Protein AF-A0A5C6DFF7-F1 (afdb_monomer_lite)

Secondary structure (DSSP, 8-state):
----S----------S----HHHHHHHGGG-EEEEEETT-TTS-EEEEEEE-TTS-EEEEEEE--TT-----EEEEEEPPPTTTB-TTSSSB--

pLDDT: mean 84.58, std 20.23, range [34.5, 98.25]

Sequence (94 aa):
MFFGSLQVLSLFQSCEWYILLKDVMASVENGKVVEYYPEYPKGPCVLVLQKNREGNPIHVVWGIPKNAFSPAVLVTAYKPDPLIWSDDFMERRK

Radius of gyration: 13.76 Å; chains: 1; bounding box: 29×32×38 Å

Structure (mmCIF, N/CA/C/O backbone):
data_AF-A0A5C6DFF7-F1
#
_entry.id   AF-A0A5C6DFF7-F1
#
loop_
_atom_site.group_PDB
_atom_site.id
_atom_site.type_symbol
_atom_site.label_atom_id
_atom_site.label_alt_id
_atom_site.label_comp_id
_atom_site.label_asym_id
_atom_site.label_entity_id
_atom_site.label_seq_id
_atom_site.pdbx_PDB_ins_code
_atom_site.Cartn_x
_atom_site.Cartn_y
_atom_site.Cartn_z
_atom_site.occupancy
_atom_site.B_iso_or_equiv
_atom_site.auth_seq_id
_atom_site.auth_comp_id
_atom_site.auth_asym_id
_atom_site.auth_atom_id
_atom_site.pdbx_PDB_model_num
ATOM 1 N N . MET A 1 1 ? 9.296 14.145 0.803 1.00 40.66 1 MET A N 1
ATOM 2 C CA . MET A 1 1 ? 10.327 13.426 0.024 1.00 40.66 1 MET A CA 1
ATOM 3 C C . MET A 1 1 ? 11.289 12.745 0.990 1.00 40.66 1 MET A C 1
ATOM 5 O O . MET A 1 1 ? 12.32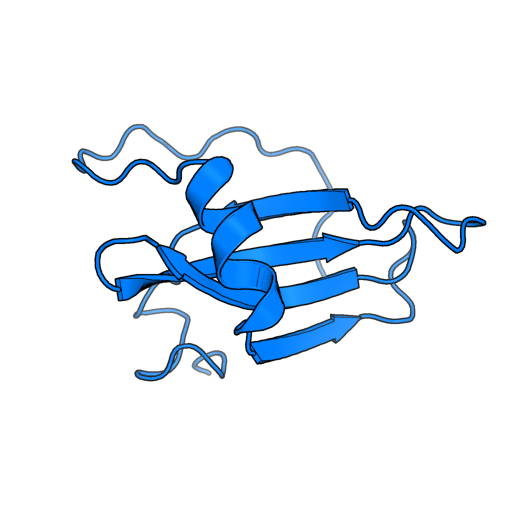1 13.312 1.284 1.00 40.66 1 MET A O 1
ATOM 9 N N . PHE A 1 2 ? 10.945 11.579 1.541 1.00 36.31 2 PHE A N 1
ATOM 10 C CA . PHE A 1 2 ? 11.876 10.785 2.351 1.00 36.31 2 PHE A CA 1
ATOM 11 C C . PHE A 1 2 ? 11.434 9.327 2.334 1.00 36.31 2 PHE A C 1
ATOM 13 O O . PHE A 1 2 ? 10.420 9.001 2.925 1.00 36.31 2 PHE A O 1
ATOM 20 N N . PHE A 1 3 ? 12.208 8.480 1.662 1.00 41.88 3 PHE A N 1
ATOM 21 C CA . PHE A 1 3 ? 12.570 7.160 2.185 1.00 41.88 3 PHE A CA 1
ATOM 22 C C . PHE A 1 3 ? 14.001 6.883 1.721 1.00 41.88 3 PHE A C 1
ATOM 24 O O . PHE A 1 3 ? 14.271 6.097 0.812 1.00 41.88 3 PHE A O 1
ATOM 31 N N . GLY A 1 4 ? 14.915 7.659 2.306 1.00 34.53 4 GLY A N 1
ATOM 32 C CA . GLY A 1 4 ? 16.312 7.286 2.458 1.00 34.53 4 GLY A CA 1
ATOM 33 C C . GLY A 1 4 ? 16.462 6.489 3.753 1.00 34.53 4 GLY A C 1
ATOM 34 O O . GLY A 1 4 ? 15.737 6.730 4.712 1.00 34.53 4 GLY A O 1
ATOM 35 N N . SER A 1 5 ? 17.410 5.557 3.743 1.00 35.84 5 SER A N 1
ATOM 36 C CA . SER A 1 5 ? 17.824 4.666 4.832 1.00 35.84 5 SER A CA 1
ATOM 37 C C . SER A 1 5 ? 16.818 3.616 5.318 1.00 35.84 5 SER A C 1
ATOM 39 O O . SER A 1 5 ? 15.702 3.897 5.738 1.00 35.84 5 SER A O 1
ATOM 41 N N . LEU A 1 6 ? 17.292 2.370 5.265 1.00 44.31 6 LEU A N 1
ATOM 42 C CA . LEU A 1 6 ? 16.949 1.283 6.173 1.00 44.31 6 LEU A CA 1
ATOM 43 C C . LEU A 1 6 ? 16.602 1.830 7.568 1.00 44.31 6 LEU A C 1
ATOM 45 O O . LEU A 1 6 ? 17.477 2.327 8.272 1.00 44.31 6 LEU A O 1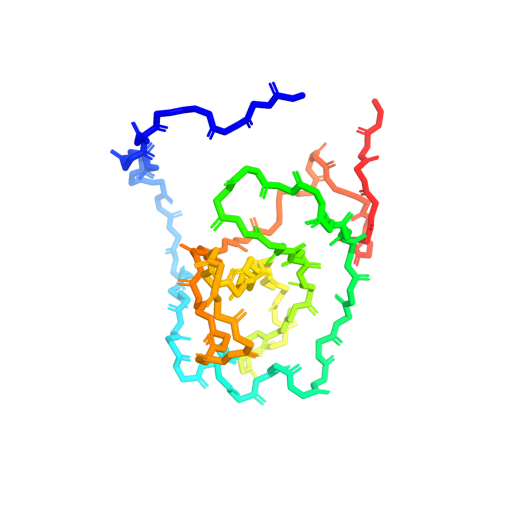
ATOM 49 N N . GLN A 1 7 ? 15.354 1.666 7.986 1.00 35.69 7 GLN A N 1
ATOM 50 C CA . GLN A 1 7 ? 15.012 1.632 9.400 1.00 35.69 7 GLN A CA 1
ATOM 51 C C . GLN A 1 7 ? 14.120 0.410 9.607 1.00 35.69 7 GLN A C 1
ATOM 53 O O . GLN A 1 7 ? 12.905 0.488 9.756 1.00 35.69 7 GLN A O 1
ATOM 58 N N . VAL A 1 8 ? 14.756 -0.765 9.557 1.00 41.19 8 VAL A N 1
ATOM 59 C CA . VAL A 1 8 ? 14.254 -1.921 10.300 1.00 41.19 8 VAL A CA 1
ATOM 60 C C . VAL A 1 8 ? 14.396 -1.521 11.755 1.00 41.19 8 VAL A C 1
ATOM 62 O O . VAL A 1 8 ? 15.494 -1.594 12.281 1.00 41.19 8 VAL A O 1
ATOM 65 N N . LEU A 1 9 ? 13.333 -0.978 12.337 1.00 39.81 9 LEU A N 1
ATOM 66 C CA . LEU A 1 9 ? 13.094 -0.836 13.772 1.00 39.81 9 LEU A CA 1
ATOM 67 C C . LEU A 1 9 ? 11.680 -0.248 13.910 1.00 39.81 9 LEU A C 1
ATOM 69 O O . LEU A 1 9 ? 11.514 0.949 14.127 1.00 39.81 9 LEU A O 1
ATOM 73 N N . SER A 1 10 ? 10.645 -1.080 13.764 1.00 40.00 10 SER A N 1
ATOM 74 C CA . SER A 1 10 ? 9.395 -0.806 14.476 1.00 40.00 10 SER A CA 1
ATOM 75 C C . SER A 1 10 ? 9.439 -1.613 15.761 1.00 40.00 10 SER A C 1
ATOM 77 O O . SER A 1 10 ? 9.477 -2.845 15.740 1.00 40.00 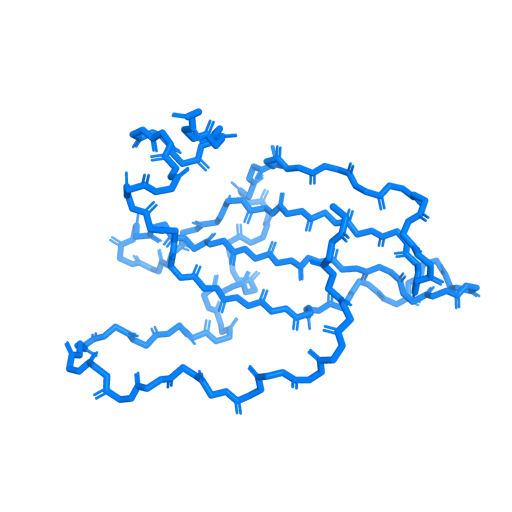10 SER A O 1
ATOM 79 N N . LEU A 1 11 ? 9.514 -0.877 16.864 1.00 34.50 11 LEU A N 1
ATOM 80 C CA . LEU A 1 11 ? 9.484 -1.378 18.220 1.00 34.50 11 LEU A CA 1
ATOM 81 C C . LEU A 1 11 ? 8.344 -2.375 18.427 1.00 34.50 11 LEU A C 1
ATOM 83 O O . LEU A 1 11 ? 7.240 -2.231 17.906 1.00 34.50 11 LEU A O 1
ATOM 87 N N . PHE A 1 12 ? 8.663 -3.372 19.241 1.00 43.50 12 PHE A N 1
ATOM 88 C CA . PHE A 1 12 ? 7.775 -4.360 19.820 1.00 43.50 12 PHE A CA 1
ATOM 89 C C . PHE A 1 12 ? 6.723 -3.649 20.690 1.00 43.50 12 PHE A C 1
ATOM 91 O O . PHE A 1 12 ? 6.869 -3.544 21.904 1.00 43.50 12 PHE A O 1
ATOM 98 N N . GLN A 1 13 ? 5.685 -3.095 20.068 1.00 42.44 13 GLN A N 1
ATOM 99 C CA . GLN A 1 13 ? 4.521 -2.556 20.760 1.00 42.44 13 GLN A CA 1
ATOM 100 C C . GLN A 1 13 ? 3.385 -3.561 20.581 1.00 42.44 13 GLN A C 1
ATOM 102 O O . GLN A 1 13 ? 2.716 -3.602 19.553 1.00 42.44 13 GLN A O 1
ATOM 107 N N . SER A 1 14 ? 3.289 -4.447 21.576 1.00 53.09 14 SER A N 1
ATOM 108 C CA . SER A 1 14 ? 2.150 -5.305 21.925 1.00 53.09 14 SER A CA 1
ATOM 109 C C . SER A 1 14 ? 0.934 -5.199 20.991 1.00 53.09 14 SER A C 1
ATOM 111 O O . SER A 1 14 ? 0.125 -4.281 21.127 1.00 53.09 14 SER A O 1
ATOM 113 N N . CYS A 1 15 ? 0.774 -6.148 20.068 1.00 45.91 15 CYS A N 1
ATOM 114 C CA . CYS A 1 15 ? -0.469 -6.320 19.320 1.00 45.91 15 CYS A CA 1
ATOM 115 C C . CYS A 1 15 ? -0.519 -7.717 18.701 1.00 45.91 15 CYS A C 1
ATOM 117 O O . CYS A 1 15 ? 0.412 -8.121 18.010 1.00 45.91 15 CYS A O 1
ATOM 119 N N . GLU A 1 16 ? -1.626 -8.428 18.889 1.00 53.78 16 GLU A N 1
ATOM 120 C CA . GLU A 1 16 ? -1.959 -9.700 18.231 1.00 53.78 16 GLU A CA 1
ATOM 121 C C . GLU A 1 16 ? -2.218 -9.547 16.712 1.00 53.78 16 GLU A C 1
ATOM 123 O O . GLU A 1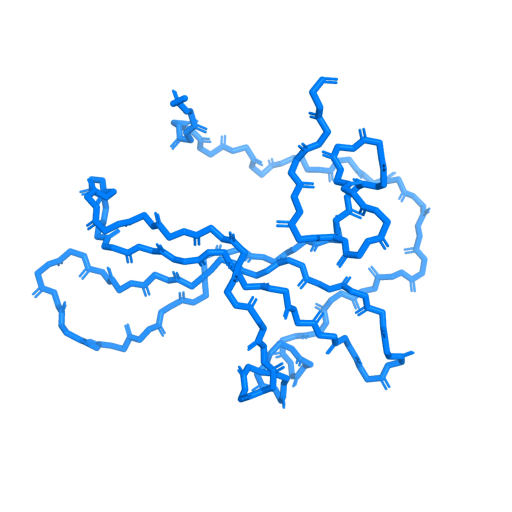 16 ? -3.091 -10.193 16.149 1.00 53.78 16 GLU A O 1
ATOM 128 N N . TRP A 1 17 ? -1.495 -8.662 16.021 1.00 60.69 17 TRP A N 1
ATOM 129 C CA . TRP A 1 17 ? -1.759 -8.300 14.628 1.00 60.69 17 TRP A CA 1
ATOM 130 C C . TRP A 1 17 ? -0.556 -8.623 13.755 1.00 60.69 17 TRP A C 1
ATOM 132 O O . TRP A 1 17 ? 0.327 -7.796 13.532 1.00 60.69 17 TRP A O 1
ATOM 142 N N . TYR A 1 18 ? -0.527 -9.855 13.255 1.00 82.06 18 TYR A N 1
ATOM 143 C CA . TYR A 1 18 ? 0.461 -10.302 12.281 1.00 82.06 18 TYR A CA 1
ATOM 144 C C . TYR A 1 18 ? -0.063 -10.085 10.853 1.00 82.06 18 TYR A C 1
ATOM 146 O O . TYR A 1 18 ? -1.167 -10.506 10.508 1.00 82.06 18 TYR A O 1
ATOM 154 N N . ILE A 1 19 ? 0.742 -9.444 10.002 1.00 89.81 19 ILE A N 1
ATOM 155 C CA . ILE A 1 19 ? 0.465 -9.343 8.565 1.00 89.81 19 ILE A CA 1
ATOM 156 C C . ILE A 1 19 ? 1.020 -10.600 7.891 1.00 89.81 19 ILE A C 1
ATOM 158 O O . ILE A 1 19 ? 2.232 -10.766 7.756 1.00 89.81 19 ILE A O 1
ATOM 162 N N . LEU A 1 20 ? 0.126 -11.492 7.457 1.00 92.06 20 LEU A N 1
ATOM 163 C CA . LEU A 1 20 ? 0.504 -12.705 6.735 1.00 92.06 20 LEU A CA 1
ATOM 164 C C . LEU A 1 20 ? 0.781 -12.375 5.264 1.00 92.06 20 LEU A C 1
ATOM 166 O O . LEU A 1 20 ? -0.058 -11.776 4.592 1.00 92.06 20 LEU A O 1
ATOM 170 N N . LEU A 1 21 ? 1.884 -12.888 4.710 1.00 91.88 21 LEU A N 1
ATOM 171 C CA . LEU A 1 21 ? 2.160 -12.777 3.269 1.00 91.88 21 LEU A CA 1
ATOM 172 C C . LEU A 1 21 ? 0.994 -13.315 2.422 1.00 91.88 21 LEU A C 1
ATOM 174 O O . LEU A 1 21 ? 0.613 -12.706 1.430 1.00 91.88 21 LEU A O 1
ATOM 178 N N . LYS A 1 22 ? 0.373 -14.424 2.843 1.00 93.31 22 LYS A N 1
ATOM 179 C CA . LYS A 1 22 ? -0.782 -15.018 2.148 1.00 93.31 22 LYS A CA 1
ATOM 180 C C . LYS A 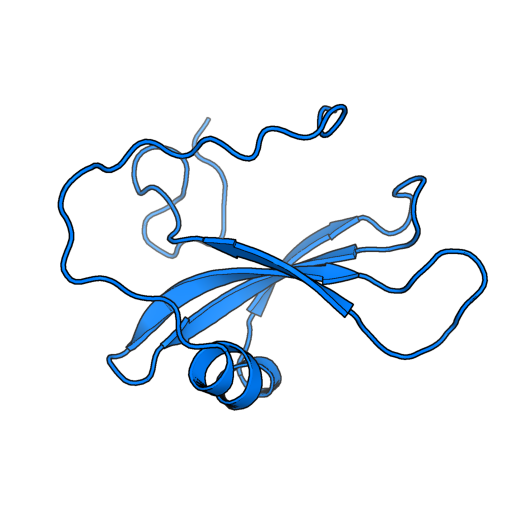1 22 ? -1.994 -14.078 2.075 1.00 93.31 22 LYS A C 1
ATOM 182 O O . LYS A 1 22 ? -2.789 -14.210 1.155 1.00 93.31 22 LYS A O 1
ATOM 187 N N . ASP A 1 23 ? -2.135 -13.156 3.024 1.00 93.31 23 ASP A N 1
ATOM 188 C CA . ASP A 1 23 ? -3.244 -12.202 3.059 1.00 93.31 23 ASP A CA 1
ATOM 189 C C . ASP A 1 23 ? -2.976 -11.041 2.103 1.00 93.31 23 ASP A C 1
ATOM 191 O O . ASP A 1 23 ? -3.857 -10.659 1.338 1.00 93.31 23 ASP A O 1
ATOM 195 N N . VAL A 1 24 ? -1.733 -10.555 2.072 1.00 95.00 24 VAL A N 1
ATOM 196 C CA . VAL A 1 24 ? -1.266 -9.561 1.093 1.00 95.00 24 VAL A CA 1
ATOM 197 C C . VAL A 1 24 ? -1.423 -10.090 -0.337 1.00 95.00 24 VAL A C 1
ATOM 199 O O . VAL A 1 24 ? -1.953 -9.407 -1.210 1.00 95.00 24 VAL A O 1
ATOM 202 N N . MET A 1 25 ? -1.029 -11.344 -0.577 1.00 95.12 25 MET A N 1
ATOM 203 C CA . MET A 1 25 ? -1.159 -11.964 -1.899 1.00 95.12 25 MET A CA 1
ATOM 204 C C . MET A 1 25 ? -2.621 -12.202 -2.296 1.00 95.12 25 MET A C 1
ATOM 206 O O . MET A 1 25 ? -2.973 -11.973 -3.445 1.00 95.12 25 MET A O 1
ATOM 210 N N . ALA A 1 26 ? -3.484 -12.638 -1.371 1.00 94.62 26 ALA A N 1
ATOM 211 C CA . ALA A 1 26 ? -4.891 -12.922 -1.674 1.00 94.62 26 ALA A CA 1
ATOM 212 C C . ALA A 1 26 ? -5.752 -11.661 -1.857 1.00 94.62 26 ALA A C 1
ATOM 214 O O . ALA A 1 26 ? -6.815 -11.723 -2.468 1.00 94.62 26 ALA A O 1
ATOM 215 N N . SER A 1 27 ? -5.328 -10.523 -1.306 1.00 95.38 27 SER A N 1
ATOM 216 C CA . SER A 1 27 ? -6.112 -9.283 -1.326 1.00 95.38 27 SER A CA 1
ATOM 217 C C . SER A 1 27 ? -5.670 -8.282 -2.392 1.00 95.38 27 SER A C 1
ATOM 219 O O . SER A 1 27 ? -6.379 -7.301 -2.613 1.00 95.38 27 SER A O 1
ATOM 221 N N . VAL A 1 28 ? -4.550 -8.527 -3.088 1.00 94.62 28 VAL A N 1
ATOM 222 C CA . VAL A 1 28 ? -4.004 -7.597 -4.091 1.00 94.62 28 VAL A CA 1
ATOM 223 C C . VAL A 1 28 ? -4.977 -7.279 -5.222 1.00 94.62 28 VAL A C 1
ATOM 225 O O . VAL A 1 28 ? -5.076 -6.118 -5.606 1.00 94.62 28 VAL A O 1
ATOM 228 N N . GLU A 1 29 ? -5.750 -8.262 -5.687 1.00 93.19 29 GLU A N 1
ATOM 229 C CA . GLU A 1 29 ? -6.741 -8.085 -6.760 1.00 93.19 29 GLU A CA 1
ATOM 230 C C . GLU A 1 29 ? -7.873 -7.122 -6.377 1.00 93.19 29 GLU A C 1
ATOM 232 O O . GLU A 1 29 ? -8.430 -6.446 -7.236 1.00 93.19 29 GLU A O 1
ATOM 237 N N . ASN A 1 30 ? -8.186 -7.026 -5.082 1.00 95.75 30 ASN A N 1
ATOM 238 C CA . ASN A 1 30 ? -9.227 -6.146 -4.544 1.00 95.75 30 ASN A CA 1
ATOM 239 C C . ASN A 1 30 ? -8.649 -4.867 -3.913 1.00 95.75 30 ASN A C 1
ATOM 241 O O . ASN A 1 30 ? -9.374 -4.105 -3.266 1.00 95.75 30 ASN A O 1
ATOM 245 N N . GLY A 1 31 ? -7.339 -4.654 -4.048 1.00 96.12 31 GLY A N 1
ATOM 246 C CA . GLY A 1 31 ? -6.646 -3.512 -3.476 1.00 96.12 31 GLY A CA 1
ATOM 247 C C . GLY A 1 31 ? -7.040 -2.197 -4.147 1.00 96.12 31 GLY A C 1
ATOM 248 O O . GLY A 1 31 ? -7.320 -2.144 -5.343 1.00 96.12 31 GLY A O 1
ATOM 249 N N . LYS A 1 32 ? -7.027 -1.108 -3.378 1.00 98.00 32 LYS A N 1
ATOM 250 C CA . LYS A 1 32 ? -7.260 0.251 -3.885 1.00 98.00 32 LYS A CA 1
ATOM 251 C C . LYS A 1 32 ? -5.960 1.034 -3.896 1.00 98.00 32 LYS A C 1
ATOM 253 O O . LYS A 1 32 ? -5.262 1.061 -2.889 1.00 98.00 32 LYS A O 1
ATOM 258 N N . VAL A 1 33 ? -5.630 1.683 -5.010 1.00 97.56 33 VAL A N 1
ATOM 259 C CA . VAL A 1 33 ? -4.450 2.557 -5.077 1.00 97.56 33 VAL A CA 1
ATOM 260 C C . VAL A 1 33 ? -4.703 3.805 -4.230 1.00 97.56 33 VAL A C 1
ATOM 262 O O . VAL A 1 33 ? -5.704 4.487 -4.426 1.00 97.56 33 VAL A O 1
ATOM 265 N N . VAL A 1 34 ? -3.793 4.074 -3.297 1.00 97.81 34 VAL A N 1
ATOM 266 C CA . VAL A 1 34 ? -3.814 5.216 -2.372 1.00 97.81 34 VAL A CA 1
ATOM 267 C C . VAL A 1 34 ? -2.878 6.310 -2.882 1.00 97.81 34 VAL A C 1
ATOM 269 O O . VAL A 1 34 ? -3.281 7.452 -3.058 1.00 97.81 34 VAL A O 1
ATOM 272 N N . GLU A 1 35 ? -1.625 5.954 -3.181 1.00 97.06 35 GLU A N 1
ATOM 273 C CA . GLU A 1 35 ? -0.609 6.884 -3.691 1.00 97.06 35 GLU A CA 1
ATOM 274 C C . GLU A 1 35 ? 0.126 6.248 -4.882 1.00 97.06 35 GLU A C 1
ATOM 276 O O . GLU A 1 35 ? 0.410 5.046 -4.885 1.00 97.06 35 GLU A O 1
ATOM 281 N N . TYR A 1 36 ? 0.446 7.057 -5.895 1.00 95.75 36 TYR A N 1
ATOM 282 C CA . TYR A 1 36 ? 1.139 6.634 -7.115 1.00 95.75 36 TYR A CA 1
ATOM 283 C C . TYR A 1 36 ? 2.469 7.384 -7.262 1.00 95.75 36 TYR A C 1
ATOM 285 O O . TYR A 1 36 ? 2.490 8.614 -7.277 1.00 95.75 36 TYR A O 1
ATOM 293 N N . TYR A 1 37 ? 3.578 6.650 -7.390 1.00 94.69 37 TYR A N 1
ATOM 294 C CA . TYR A 1 37 ? 4.936 7.197 -7.478 1.00 94.69 37 TYR A CA 1
ATOM 295 C C . TYR A 1 37 ? 5.668 6.676 -8.728 1.00 94.69 37 TYR A C 1
ATOM 297 O O . TYR A 1 37 ? 6.521 5.788 -8.628 1.00 94.69 37 TYR A O 1
ATOM 305 N N . PRO A 1 38 ? 5.370 7.216 -9.923 1.00 93.25 38 PRO A N 1
ATOM 306 C CA . PRO A 1 38 ? 5.953 6.739 -11.180 1.00 93.25 38 PRO A CA 1
ATOM 307 C C . PRO A 1 38 ? 7.454 7.030 -11.292 1.00 93.25 38 PRO A C 1
ATOM 309 O O . PRO A 1 38 ? 8.202 6.264 -11.889 1.00 93.25 38 PRO A O 1
ATOM 312 N N . GLU A 1 39 ? 7.900 8.132 -10.694 1.00 91.88 39 GLU A N 1
ATOM 313 C CA . GLU A 1 39 ? 9.260 8.662 -10.844 1.00 91.88 39 GLU A CA 1
ATOM 314 C C . GLU A 1 39 ? 10.181 8.286 -9.674 1.00 91.88 39 GLU A C 1
ATOM 316 O O . GLU A 1 39 ? 11.245 8.878 -9.482 1.00 91.88 39 GLU A O 1
ATOM 321 N N . TYR A 1 40 ? 9.788 7.311 -8.848 1.00 90.00 40 TYR A N 1
ATOM 322 C CA . TYR A 1 40 ? 10.589 6.945 -7.688 1.00 90.00 40 TYR A CA 1
ATOM 323 C C . TYR A 1 40 ? 11.964 6.388 -8.128 1.00 90.00 40 TYR A C 1
ATOM 325 O O . TYR A 1 40 ? 12.021 5.493 -8.975 1.00 90.00 40 TYR A O 1
ATOM 333 N N . PRO A 1 41 ? 13.101 6.859 -7.565 1.00 86.44 41 PRO A N 1
ATOM 334 C CA . PRO A 1 41 ? 14.435 6.556 -8.106 1.00 86.44 41 PRO A CA 1
ATOM 335 C C . PRO A 1 41 ? 14.801 5.068 -8.204 1.00 86.44 41 PRO A C 1
ATOM 337 O O . PRO A 1 41 ? 15.664 4.696 -9.003 1.00 86.44 41 PRO A O 1
ATOM 340 N N . LYS A 1 42 ? 14.168 4.217 -7.387 1.00 86.62 42 LYS A N 1
ATOM 341 C CA . LYS A 1 42 ? 14.385 2.759 -7.364 1.00 86.62 42 LYS A CA 1
ATOM 342 C C . LYS A 1 42 ? 13.468 1.984 -8.326 1.00 86.62 42 LYS A C 1
ATOM 344 O O . LYS A 1 42 ? 13.563 0.761 -8.382 1.00 86.62 42 LYS A O 1
ATOM 349 N N . GLY A 1 43 ? 12.645 2.690 -9.099 1.00 89.94 43 GLY A N 1
ATOM 350 C CA . GLY A 1 43 ? 11.602 2.144 -9.964 1.00 89.94 43 GLY A CA 1
ATOM 351 C C . GLY A 1 43 ? 10.208 2.571 -9.489 1.00 89.94 43 GLY A C 1
ATOM 352 O O . GLY A 1 43 ? 10.058 2.915 -8.312 1.00 89.94 43 GLY A O 1
ATOM 353 N N . PRO A 1 44 ? 9.204 2.582 -10.385 1.00 94.31 44 PRO A N 1
ATOM 354 C CA . PRO A 1 44 ? 7.861 3.047 -10.064 1.00 94.31 44 PRO A CA 1
ATOM 355 C C . PRO A 1 44 ? 7.248 2.195 -8.953 1.00 94.31 44 PRO A C 1
ATOM 357 O O . PRO A 1 44 ? 7.393 0.969 -8.939 1.00 94.31 44 PRO A O 1
ATOM 360 N N . CYS A 1 45 ? 6.544 2.838 -8.027 1.00 96.12 45 CYS A N 1
ATOM 361 C CA . CYS A 1 45 ? 5.849 2.145 -6.952 1.00 96.12 45 CYS A CA 1
ATOM 362 C C . CYS A 1 45 ? 4.485 2.756 -6.648 1.00 96.12 45 CYS A C 1
ATOM 364 O O . CYS A 1 45 ? 4.184 3.895 -7.005 1.00 96.12 45 CYS A O 1
ATOM 366 N N . VAL A 1 46 ? 3.645 1.957 -6.001 1.00 97.06 46 VAL A N 1
ATOM 367 C CA . VAL A 1 46 ? 2.279 2.300 -5.626 1.00 97.06 46 VAL A CA 1
ATOM 368 C C . VAL A 1 46 ? 2.034 1.894 -4.184 1.00 97.06 46 VAL A C 1
ATOM 370 O O . VAL A 1 46 ? 2.437 0.810 -3.759 1.00 97.06 46 VAL A O 1
ATOM 373 N N . LEU A 1 47 ? 1.372 2.765 -3.431 1.00 97.88 47 LEU A N 1
ATOM 374 C CA . LEU A 1 47 ? 0.783 2.412 -2.149 1.00 97.88 47 LEU A CA 1
ATOM 375 C C . LEU A 1 47 ? -0.637 1.914 -2.405 1.00 97.88 47 LEU A C 1
ATOM 377 O O . LEU A 1 47 ? -1.428 2.605 -3.045 1.00 97.88 47 LEU A O 1
ATOM 381 N N . VAL A 1 48 ? -0.959 0.729 -1.903 1.00 98.25 48 VAL A N 1
ATOM 382 C CA . VAL A 1 48 ? -2.257 0.078 -2.081 1.00 98.25 48 VAL A CA 1
ATOM 383 C C . VAL A 1 48 ? -2.859 -0.224 -0.716 1.00 98.25 48 VAL A C 1
ATOM 385 O O . VAL A 1 48 ? -2.206 -0.831 0.132 1.00 98.25 48 VAL A O 1
ATOM 388 N N . LEU A 1 49 ? -4.116 0.163 -0.523 1.00 98.25 49 LEU A N 1
ATOM 389 C CA . LEU A 1 49 ? -4.940 -0.262 0.596 1.00 98.25 49 LEU A CA 1
ATOM 390 C C . LEU A 1 49 ? -5.531 -1.633 0.270 1.00 98.25 49 LEU A C 1
ATOM 392 O O . LEU A 1 49 ? -6.332 -1.792 -0.652 1.00 98.25 49 LEU A O 1
ATOM 396 N N . GLN A 1 50 ? -5.120 -2.620 1.048 1.00 97.38 50 GLN A N 1
ATOM 397 C CA . GLN A 1 50 ? -5.576 -4.001 1.020 1.00 97.38 50 GLN A CA 1
ATOM 398 C C . GLN A 1 50 ? -6.253 -4.355 2.347 1.00 97.38 50 GLN A C 1
ATOM 400 O O . GLN A 1 50 ? -6.318 -3.534 3.266 1.00 97.38 50 GLN A O 1
ATOM 405 N N . LYS A 1 51 ? -6.771 -5.580 2.460 1.00 95.69 51 LYS A N 1
ATOM 406 C CA . LYS A 1 51 ? -7.376 -6.085 3.695 1.00 95.69 51 LYS A CA 1
ATOM 407 C C . LYS A 1 51 ? -6.862 -7.478 4.026 1.00 95.69 51 LYS A C 1
ATOM 409 O O . LYS A 1 51 ? -6.719 -8.305 3.129 1.00 95.69 51 LYS A O 1
ATOM 414 N N . ASN A 1 52 ? -6.615 -7.744 5.307 1.00 92.75 52 ASN A N 1
ATOM 415 C CA . ASN A 1 52 ? -6.334 -9.103 5.765 1.00 92.75 52 ASN A CA 1
ATOM 416 C C . ASN A 1 52 ? -7.604 -9.976 5.720 1.00 92.75 52 ASN A C 1
ATOM 418 O O . ASN A 1 52 ? -8.699 -9.486 5.429 1.00 92.75 52 ASN A O 1
ATOM 422 N N . ARG A 1 53 ? -7.480 -11.271 6.037 1.00 91.06 53 ARG A N 1
ATOM 423 C CA . ARG A 1 53 ? -8.632 -12.202 6.058 1.00 91.06 53 ARG A CA 1
ATOM 424 C C . ARG A 1 53 ? -9.750 -11.790 7.015 1.00 91.06 53 ARG A C 1
ATOM 426 O O . ARG A 1 53 ? -10.900 -12.145 6.796 1.00 91.06 53 ARG A O 1
ATOM 433 N N . GLU A 1 54 ? -9.407 -11.049 8.057 1.00 91.69 54 GLU A N 1
ATOM 434 C CA . GLU A 1 54 ? -10.335 -10.533 9.065 1.00 91.69 54 GLU A CA 1
ATOM 435 C C . GLU A 1 54 ? -10.934 -9.168 8.666 1.00 91.69 54 GLU A C 1
ATOM 437 O O . GLU A 1 54 ? -11.691 -8.576 9.427 1.00 91.69 54 GLU A O 1
ATOM 442 N N . GLY A 1 55 ? -10.613 -8.655 7.471 1.00 92.94 55 GLY A N 1
ATOM 443 C CA . GLY A 1 55 ? -11.140 -7.397 6.939 1.00 92.94 55 GLY A CA 1
ATOM 444 C C . GLY A 1 55 ? -10.372 -6.142 7.360 1.00 92.94 55 GLY A C 1
ATOM 445 O O . GLY A 1 55 ? -10.790 -5.033 7.022 1.00 92.94 55 GLY A O 1
ATOM 446 N N . ASN A 1 56 ? -9.248 -6.294 8.054 1.00 93.81 56 ASN A N 1
ATOM 447 C CA . ASN A 1 56 ? -8.489 -5.182 8.617 1.00 93.81 56 ASN A CA 1
ATOM 448 C C . ASN A 1 56 ? -7.579 -4.553 7.576 1.00 93.81 56 ASN A C 1
ATOM 450 O O . ASN A 1 56 ? -6.978 -5.281 6.783 1.00 93.81 56 ASN A O 1
ATOM 454 N N . PRO A 1 57 ? -7.457 -3.218 7.578 1.00 96.06 57 PRO A N 1
ATOM 455 C CA . PRO A 1 57 ? -6.731 -2.497 6.551 1.00 96.06 57 PRO A CA 1
ATOM 456 C C . PRO A 1 57 ? -5.227 -2.781 6.626 1.00 96.06 57 PRO A C 1
ATOM 458 O O . PRO A 1 57 ? -4.623 -2.778 7.700 1.00 96.06 57 PRO A O 1
ATOM 461 N N . ILE A 1 58 ? -4.622 -2.979 5.459 1.00 96.62 58 ILE A N 1
ATOM 462 C CA . ILE A 1 58 ? -3.179 -3.114 5.279 1.00 96.62 58 ILE A CA 1
ATOM 463 C C . ILE A 1 58 ? -2.753 -2.134 4.194 1.00 96.62 58 ILE A C 1
ATOM 465 O O . ILE A 1 58 ? -3.262 -2.165 3.078 1.00 96.62 58 ILE A O 1
ATOM 469 N N . HIS A 1 59 ? -1.783 -1.291 4.503 1.00 97.50 59 HIS A N 1
ATOM 470 C CA . HIS A 1 59 ? -1.068 -0.499 3.521 1.00 97.50 59 HIS A CA 1
ATOM 471 C C . HIS A 1 59 ? 0.108 -1.289 2.982 1.00 97.50 59 HIS A C 1
ATOM 473 O O . HIS A 1 59 ? 1.001 -1.680 3.730 1.00 97.50 59 HIS A O 1
ATOM 479 N N . VAL A 1 60 ? 0.103 -1.520 1.674 1.00 97.56 60 VAL A N 1
ATOM 480 C CA . VAL A 1 60 ? 1.101 -2.331 0.986 1.00 97.56 60 VAL A CA 1
ATOM 481 C C . VAL A 1 60 ? 1.748 -1.516 -0.116 1.00 97.56 60 VAL A C 1
ATOM 483 O O . VAL A 1 60 ? 1.066 -0.987 -0.990 1.00 97.56 60 VAL A O 1
ATOM 486 N N . VAL A 1 61 ? 3.074 -1.421 -0.086 1.00 96.75 61 VAL A N 1
ATOM 487 C CA . VAL A 1 61 ? 3.840 -0.786 -1.156 1.00 96.75 61 VAL A CA 1
ATOM 488 C C . VAL A 1 61 ? 4.284 -1.856 -2.141 1.00 96.75 61 VAL A C 1
ATOM 490 O O . VAL A 1 61 ? 5.088 -2.728 -1.802 1.00 96.75 61 VAL A O 1
ATOM 493 N N . TRP A 1 62 ? 3.789 -1.749 -3.369 1.00 96.75 62 TRP A N 1
ATOM 494 C CA . TRP A 1 62 ? 4.222 -2.553 -4.507 1.00 96.75 62 TRP A CA 1
ATOM 495 C C . TRP A 1 62 ? 5.126 -1.721 -5.404 1.00 96.75 62 TRP A C 1
ATOM 497 O O . TRP A 1 62 ? 4.831 -0.560 -5.675 1.00 96.75 62 TRP A O 1
ATOM 507 N N . GLY A 1 63 ? 6.223 -2.299 -5.875 1.00 94.81 63 GLY A N 1
ATOM 508 C CA . GLY A 1 63 ? 7.139 -1.633 -6.799 1.00 94.81 63 GLY A CA 1
ATOM 509 C C . GLY A 1 63 ? 7.480 -2.505 -7.993 1.00 94.81 63 GLY A C 1
ATOM 510 O O . GLY A 1 63 ? 7.399 -3.726 -7.913 1.00 94.81 63 GLY A O 1
ATOM 511 N N . ILE A 1 64 ? 7.903 -1.889 -9.091 1.00 93.75 64 ILE A N 1
ATOM 512 C CA . ILE A 1 64 ? 8.594 -2.586 -10.177 1.00 93.75 64 ILE A CA 1
ATOM 513 C C . ILE A 1 64 ? 10.064 -2.164 -10.108 1.00 93.75 64 ILE A C 1
ATOM 515 O O . ILE A 1 64 ? 10.334 -0.959 -10.093 1.00 93.75 64 ILE A O 1
ATOM 519 N N . PRO A 1 65 ? 11.024 -3.106 -10.039 1.00 90.31 65 PRO A N 1
ATOM 520 C CA . PRO A 1 65 ? 12.438 -2.757 -10.029 1.00 90.31 65 PRO A CA 1
ATOM 521 C C . PRO A 1 65 ? 12.819 -1.883 -11.227 1.00 90.31 65 PRO A C 1
ATOM 523 O O . PRO A 1 65 ? 12.323 -2.070 -12.339 1.00 90.31 65 PRO A O 1
ATOM 526 N N . LYS A 1 66 ? 13.735 -0.934 -11.014 1.00 88.50 66 LYS A N 1
ATOM 527 C CA . LYS A 1 66 ? 14.262 -0.093 -12.095 1.00 88.50 66 LYS A CA 1
ATOM 528 C C . LYS A 1 66 ? 14.780 -0.952 -13.258 1.00 88.50 66 LYS A C 1
ATOM 530 O O . LYS A 1 66 ? 15.491 -1.928 -13.040 1.00 88.50 66 LYS A O 1
ATOM 535 N N . ASN A 1 67 ? 14.470 -0.530 -14.484 1.00 89.38 67 ASN A N 1
ATOM 536 C CA . ASN A 1 67 ? 14.820 -1.219 -15.734 1.00 89.38 67 ASN A CA 1
ATOM 537 C C . ASN A 1 67 ? 14.174 -2.610 -15.904 1.00 89.38 67 ASN A C 1
ATOM 539 O O . ASN A 1 67 ? 14.639 -3.398 -16.724 1.00 89.38 67 ASN A O 1
ATOM 543 N N . ALA A 1 68 ? 13.106 -2.910 -15.162 1.00 88.12 68 ALA A N 1
ATOM 544 C CA . ALA A 1 68 ? 12.272 -4.086 -15.365 1.00 88.12 68 ALA A CA 1
ATOM 545 C C . ALA A 1 68 ? 10.821 -3.671 -15.643 1.00 88.12 68 ALA A C 1
ATOM 547 O O . ALA A 1 68 ? 10.386 -2.585 -15.267 1.00 88.12 68 ALA A O 1
ATOM 548 N N . PHE A 1 69 ? 10.065 -4.559 -16.287 1.00 86.44 69 PHE A N 1
ATOM 549 C CA . PHE A 1 69 ? 8.609 -4.431 -16.443 1.00 86.44 69 PHE A CA 1
ATOM 550 C C . PHE A 1 69 ? 7.844 -5.403 -15.533 1.00 86.44 69 PHE A C 1
ATOM 552 O O . PHE A 1 69 ? 6.640 -5.272 -15.346 1.00 86.44 69 PHE A O 1
ATOM 559 N N . SER A 1 70 ? 8.541 -6.397 -14.980 1.00 88.25 70 SER A N 1
ATOM 560 C CA . SER A 1 70 ? 8.019 -7.423 -14.080 1.00 88.25 70 SER A CA 1
ATOM 561 C C . SER A 1 70 ? 9.187 -8.146 -13.382 1.00 88.25 70 SER A C 1
ATOM 563 O O . SER A 1 70 ? 10.319 -8.068 -13.874 1.00 88.25 70 SER A O 1
ATOM 565 N N . PRO A 1 71 ? 8.942 -8.848 -12.259 1.00 87.00 71 PRO A N 1
ATOM 566 C CA . PRO A 1 71 ? 7.684 -8.897 -11.508 1.00 87.00 71 PRO A CA 1
ATOM 567 C C . PRO A 1 71 ? 7.457 -7.634 -10.664 1.00 87.00 71 PRO A C 1
ATOM 569 O O . PRO A 1 71 ? 8.390 -6.881 -10.379 1.00 87.00 71 PRO A O 1
ATOM 572 N N . ALA A 1 72 ? 6.212 -7.422 -10.235 1.00 91.12 72 ALA A N 1
ATOM 573 C CA . ALA A 1 72 ? 5.940 -6.524 -9.120 1.00 91.12 72 ALA A CA 1
ATOM 574 C C . ALA A 1 72 ? 6.495 -7.145 -7.829 1.00 91.12 72 ALA A C 1
ATOM 576 O O . ALA A 1 72 ? 6.330 -8.341 -7.582 1.00 91.12 72 ALA A O 1
ATOM 577 N N . VAL A 1 73 ? 7.155 -6.334 -7.008 1.00 93.31 73 VAL A N 1
ATOM 578 C CA . VAL A 1 73 ? 7.766 -6.748 -5.746 1.00 93.31 73 VAL A CA 1
ATOM 579 C C . VAL A 1 73 ? 7.066 -6.082 -4.571 1.00 93.31 73 VAL A C 1
ATOM 581 O O . VAL A 1 73 ? 6.747 -4.891 -4.609 1.00 93.31 73 VAL A O 1
ATOM 584 N N . LEU A 1 74 ? 6.847 -6.861 -3.515 1.00 94.62 74 LEU A N 1
ATOM 585 C CA . LEU A 1 74 ? 6.376 -6.363 -2.232 1.00 94.62 74 LEU A CA 1
ATOM 586 C C . LEU A 1 74 ? 7.533 -5.637 -1.537 1.00 94.62 74 LEU A C 1
ATOM 588 O O . LEU A 1 74 ? 8.512 -6.268 -1.145 1.00 94.62 74 LEU A O 1
ATOM 592 N N . VAL A 1 75 ? 7.430 -4.316 -1.396 1.00 93.62 75 VAL A N 1
ATOM 593 C CA . VAL A 1 75 ? 8.466 -3.496 -0.749 1.00 93.62 75 VAL A CA 1
ATOM 594 C C . VAL A 1 75 ? 8.268 -3.485 0.764 1.00 93.62 75 VAL A C 1
ATOM 596 O O . VAL A 1 75 ? 9.209 -3.720 1.517 1.00 93.62 75 VAL A O 1
ATOM 599 N N . THR A 1 76 ? 7.047 -3.197 1.215 1.00 94.00 76 THR A N 1
ATOM 600 C CA . THR A 1 76 ? 6.674 -3.211 2.634 1.00 94.00 76 THR A CA 1
ATOM 601 C C . THR A 1 76 ? 5.163 -3.348 2.793 1.00 94.00 76 THR A C 1
ATOM 603 O O . THR A 1 76 ? 4.408 -2.993 1.887 1.00 94.00 76 THR A O 1
ATOM 606 N N . ALA A 1 77 ? 4.727 -3.837 3.951 1.00 95.38 77 ALA A N 1
ATOM 607 C CA . ALA A 1 77 ? 3.332 -3.869 4.364 1.00 95.38 77 ALA A CA 1
ATOM 608 C C . ALA A 1 77 ? 3.220 -3.419 5.825 1.00 95.38 77 ALA A C 1
ATOM 610 O O . ALA A 1 77 ? 4.016 -3.840 6.665 1.00 95.38 77 ALA A O 1
ATOM 611 N N . TYR A 1 78 ? 2.248 -2.565 6.133 1.00 94.56 78 TYR A N 1
ATOM 612 C CA . TYR A 1 78 ? 2.030 -2.030 7.476 1.00 94.56 78 TYR A CA 1
ATOM 613 C C . TYR A 1 78 ? 0.548 -1.723 7.719 1.00 94.56 78 TYR A C 1
ATOM 615 O O . TYR A 1 78 ? -0.236 -1.585 6.783 1.00 94.56 78 TYR A O 1
ATOM 623 N N . LYS A 1 79 ? 0.148 -1.608 8.985 1.00 94.56 79 LYS A N 1
ATOM 624 C CA . LYS A 1 79 ? -1.193 -1.142 9.361 1.00 94.56 79 LYS A CA 1
ATOM 625 C C . LYS A 1 79 ? -1.252 0.385 9.230 1.00 94.56 79 LYS A C 1
ATOM 627 O O . LYS A 1 79 ? -0.393 1.041 9.822 1.00 94.56 79 LYS A O 1
ATOM 632 N N . PRO A 1 80 ? -2.229 0.971 8.518 1.00 95.31 80 PRO A N 1
ATOM 633 C CA . PRO A 1 80 ? -2.351 2.420 8.475 1.00 95.31 80 PRO A CA 1
ATOM 634 C C . PRO A 1 80 ? -2.657 2.974 9.871 1.00 95.31 80 PRO A C 1
ATOM 636 O O . PRO A 1 80 ? -3.552 2.497 10.570 1.00 95.31 80 PRO A O 1
ATOM 639 N N . ASP A 1 81 ? -1.880 3.975 10.278 1.00 94.75 81 ASP A N 1
ATOM 640 C CA . ASP A 1 81 ? -2.084 4.698 11.530 1.00 94.75 81 ASP A CA 1
ATOM 641 C C . ASP A 1 81 ? -3.267 5.678 11.382 1.00 94.75 81 ASP A C 1
ATOM 643 O O . ASP A 1 81 ? -3.187 6.583 10.545 1.00 94.75 81 ASP A O 1
ATOM 647 N N . PRO A 1 82 ? -4.349 5.548 12.172 1.00 94.75 82 PRO A N 1
ATOM 648 C CA . PRO A 1 82 ? -5.507 6.440 12.087 1.00 94.75 82 PRO A CA 1
ATOM 649 C C . PRO A 1 82 ? -5.191 7.906 12.432 1.00 94.75 82 PRO A C 1
ATOM 651 O O . PRO A 1 82 ? -5.975 8.788 12.083 1.00 94.75 82 PRO A O 1
ATOM 654 N N . LEU A 1 83 ? -4.058 8.194 13.086 1.00 95.75 83 LEU A N 1
ATOM 655 C CA . LEU A 1 83 ? -3.591 9.565 13.320 1.00 95.75 83 LEU A CA 1
ATOM 656 C C . LEU A 1 83 ? -2.987 10.198 12.060 1.00 95.75 83 LEU A C 1
ATOM 658 O O . LEU A 1 83 ? -3.026 11.415 11.906 1.00 95.75 83 LEU A O 1
ATOM 662 N N . ILE A 1 84 ? -2.436 9.381 11.159 1.00 96.06 84 ILE A N 1
ATOM 663 C CA . ILE A 1 84 ? -1.778 9.827 9.921 1.00 96.06 84 ILE A CA 1
ATOM 664 C C . ILE A 1 84 ? -2.743 9.764 8.734 1.00 96.06 84 ILE A C 1
ATOM 666 O O . ILE A 1 84 ? -2.611 10.548 7.797 1.00 96.06 84 ILE A O 1
ATOM 670 N N . TRP A 1 85 ? -3.706 8.845 8.759 1.00 97.56 85 TRP A N 1
ATOM 671 C CA . TRP A 1 85 ? -4.596 8.542 7.640 1.00 97.56 85 TRP A CA 1
ATOM 672 C C . TRP A 1 85 ? -6.057 8.864 7.959 1.00 97.56 85 TRP A C 1
ATOM 674 O O . TRP A 1 85 ? -6.489 8.743 9.107 1.00 97.56 85 TRP A O 1
ATOM 684 N N . SER A 1 86 ? -6.813 9.271 6.939 1.00 97.69 86 SER A N 1
ATOM 685 C CA . SER A 1 86 ? -8.269 9.446 6.970 1.00 97.69 86 SER A CA 1
ATOM 686 C C . SER A 1 86 ? -8.985 8.178 7.446 1.00 97.69 86 SER A C 1
ATOM 688 O O . SER A 1 86 ? -8.406 7.093 7.483 1.00 97.69 86 SER A O 1
ATOM 690 N N . ASP A 1 87 ? -10.263 8.301 7.809 1.00 96.75 87 ASP A N 1
ATOM 691 C CA . ASP A 1 87 ? -11.038 7.180 8.367 1.00 96.75 87 ASP A CA 1
ATOM 692 C C . ASP A 1 87 ? -11.206 6.010 7.379 1.00 96.75 87 ASP A C 1
ATOM 694 O O . ASP A 1 87 ? -11.380 4.864 7.788 1.00 96.75 87 ASP A O 1
ATOM 698 N N . ASP A 1 88 ? -11.130 6.286 6.075 1.00 96.88 88 ASP A N 1
ATOM 699 C CA . ASP A 1 88 ? -11.138 5.283 5.006 1.00 96.88 88 ASP A CA 1
ATOM 700 C C . ASP A 1 88 ? -9.734 4.803 4.599 1.00 96.88 88 ASP A C 1
ATOM 702 O O . ASP A 1 88 ? -9.607 3.926 3.743 1.00 96.88 88 ASP A O 1
ATOM 706 N N . PHE A 1 89 ? -8.696 5.353 5.233 1.00 97.88 89 PHE A N 1
ATOM 707 C CA . PHE A 1 89 ? -7.276 5.118 4.982 1.00 97.88 89 PHE A CA 1
ATOM 708 C C . PHE A 1 89 ? -6.790 5.486 3.571 1.00 9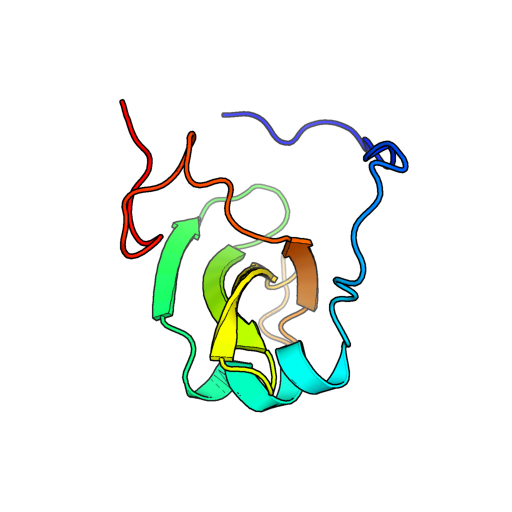7.88 89 PHE A C 1
ATOM 710 O O . PHE A 1 89 ? -5.725 5.041 3.153 1.00 97.88 89 PHE A O 1
ATOM 717 N N . MET A 1 90 ? -7.537 6.311 2.833 1.00 97.50 90 MET A N 1
ATOM 718 C CA . MET A 1 90 ? -7.201 6.681 1.453 1.00 97.50 90 MET A CA 1
ATOM 719 C C . MET A 1 90 ? -6.422 7.999 1.334 1.00 97.50 90 MET A C 1
ATOM 721 O O . MET A 1 90 ? -5.803 8.250 0.303 1.00 97.50 90 MET A O 1
ATOM 725 N N . GLU A 1 91 ? -6.417 8.839 2.369 1.00 97.12 91 GLU A N 1
ATOM 726 C CA . GLU A 1 91 ? -5.790 10.162 2.340 1.00 97.12 91 GLU A CA 1
ATOM 727 C C . GLU A 1 91 ? -4.964 10.416 3.603 1.00 97.12 91 GLU A C 1
ATOM 729 O O . GLU A 1 91 ? -5.304 9.962 4.696 1.00 97.12 91 GLU A O 1
ATOM 734 N N . ARG A 1 92 ? -3.868 11.171 3.481 1.00 95.75 92 ARG A N 1
ATOM 735 C CA . ARG A 1 92 ? -3.094 11.612 4.650 1.00 95.75 92 ARG A CA 1
ATOM 736 C C . ARG A 1 92 ? -3.794 12.786 5.326 1.00 95.75 92 ARG A C 1
ATOM 738 O O . ARG A 1 92 ? -4.178 13.747 4.659 1.00 95.75 92 ARG A O 1
ATOM 745 N N . ARG A 1 93 ? -3.899 12.746 6.654 1.00 92.62 93 ARG A N 1
ATOM 746 C CA . ARG A 1 93 ? -4.319 13.900 7.456 1.00 92.62 93 ARG A CA 1
ATOM 747 C C . ARG A 1 93 ? -3.255 14.998 7.365 1.00 92.62 93 ARG A C 1
ATOM 749 O O . ARG A 1 93 ? -2.063 14.702 7.268 1.00 92.62 93 ARG A O 1
ATOM 756 N N . LYS A 1 94 ? -3.712 16.250 7.333 1.00 82.62 94 LYS A N 1
ATOM 757 C CA . LYS A 1 94 ? -2.862 17.448 7.287 1.00 82.62 94 LYS A CA 1
ATOM 758 C C . LYS A 1 94 ? -2.452 17.891 8.681 1.00 82.62 94 LYS A C 1
ATOM 760 O O . LYS A 1 94 ? -3.298 17.760 9.592 1.00 82.62 94 LYS A O 1
#

Foldseek 3Di:
DDDDDDDPDDDPDDDPDDDDPVQVVVFVVVWDFQDWACPPPQATKTWTWTAGPVRATKTWIWGDGPPDPDDIDTPDIDHDDCQQAPPVRRDGDD